Protein AF-A0A2V9SZY6-F1 (afdb_monomer_lite)

pLDDT: mean 83.31, std 16.47, range [36.72, 96.88]

Foldseek 3Di:
DFAFDFQLLVQVDDPDDLVVNLVSCVVVVFFDPCLVVCVVVLSVQLVVQLVVVVVCVVVVNPPHDSSLSSLVSCVVVRGTDPVSVVRNPGTDDDDPDPDD

Sequence (100 aa):
MAEILNALTEHLYGGKTLDEIYDILRRERCLSPVGIERRAQVIAVAVDAEAEWRRDDERGVVGGTREYRIAFTLMSKGYLNARAKKLFNKITYKQPGASA

Structure (mmCIF, N/CA/C/O backbone):
data_AF-A0A2V9SZY6-F1
#
_entry.id   AF-A0A2V9SZY6-F1
#
loop_
_atom_site.group_PDB
_atom_site.id
_atom_site.type_symbol
_atom_site.label_atom_id
_atom_site.label_alt_id
_atom_site.label_comp_id
_atom_site.label_asym_id
_atom_site.label_entity_id
_atom_site.label_seq_id
_atom_site.pdbx_PDB_ins_code
_atom_site.Cartn_x
_atom_site.Cartn_y
_atom_site.Cartn_z
_atom_site.occupancy
_atom_site.B_iso_or_equiv
_atom_site.auth_seq_id
_atom_site.auth_comp_id
_atom_site.auth_asym_id
_atom_site.auth_atom_id
_atom_site.pdbx_PDB_model_num
ATOM 1 N N . MET A 1 1 ? 10.848 12.609 -18.387 1.00 39.72 1 MET A N 1
ATOM 2 C CA . MET A 1 1 ? 9.433 12.897 -18.069 1.00 39.72 1 MET A CA 1
ATOM 3 C C . MET A 1 1 ? 9.384 13.214 -16.584 1.00 39.72 1 MET A C 1
ATOM 5 O O . MET A 1 1 ? 9.924 12.421 -15.830 1.00 39.72 1 MET A O 1
ATOM 9 N N . ALA A 1 2 ? 8.897 14.386 -16.168 1.00 45.66 2 ALA A N 1
ATOM 10 C CA . ALA A 1 2 ? 8.832 14.716 -14.743 1.00 45.66 2 ALA A CA 1
ATOM 11 C C . ALA A 1 2 ? 7.769 13.823 -14.088 1.00 45.66 2 ALA A C 1
ATOM 13 O O . ALA A 1 2 ? 6.604 13.873 -14.482 1.00 45.66 2 ALA A O 1
ATOM 14 N N . GLU A 1 3 ? 8.182 12.961 -13.161 1.00 54.28 3 GLU A N 1
ATOM 15 C CA . GLU A 1 3 ? 7.270 12.087 -12.427 1.00 54.28 3 GLU A CA 1
ATOM 16 C C . GLU A 1 3 ? 6.318 12.960 -11.606 1.00 54.28 3 GLU A C 1
ATOM 18 O O . GLU A 1 3 ? 6.743 13.757 -10.767 1.00 54.28 3 GLU A O 1
ATOM 23 N N . ILE A 1 4 ? 5.018 12.848 -11.875 1.00 56.69 4 ILE A N 1
ATOM 24 C CA . ILE A 1 4 ? 3.997 13.521 -11.076 1.00 56.69 4 ILE A CA 1
ATOM 25 C C . ILE A 1 4 ? 3.903 12.757 -9.759 1.00 56.69 4 ILE A C 1
ATOM 27 O O . ILE A 1 4 ? 3.162 11.781 -9.636 1.00 56.69 4 ILE A O 1
ATOM 31 N N . LEU A 1 5 ? 4.691 13.190 -8.780 1.00 62.34 5 LEU A N 1
ATOM 32 C CA . LEU A 1 5 ? 4.548 12.732 -7.411 1.00 62.34 5 LEU A CA 1
ATOM 33 C C . LEU A 1 5 ? 3.284 13.366 -6.816 1.00 62.34 5 LEU A C 1
ATOM 35 O O . LEU A 1 5 ? 2.928 14.514 -7.090 1.00 62.34 5 LEU A O 1
ATOM 39 N N . ASN A 1 6 ? 2.558 12.581 -6.031 1.00 76.88 6 ASN A N 1
ATOM 40 C CA . ASN A 1 6 ? 1.549 13.103 -5.121 1.00 76.88 6 ASN A CA 1
ATOM 41 C C . ASN A 1 6 ? 2.058 13.028 -3.682 1.00 76.88 6 ASN A C 1
ATOM 43 O O . ASN A 1 6 ? 2.940 12.221 -3.366 1.00 76.88 6 ASN A O 1
ATOM 47 N N . ALA A 1 7 ? 1.460 13.837 -2.806 1.00 78.94 7 ALA A N 1
ATOM 48 C CA . ALA A 1 7 ? 1.910 13.990 -1.426 1.00 78.94 7 ALA A CA 1
ATOM 49 C C . ALA A 1 7 ? 1.966 12.655 -0.669 1.00 78.94 7 ALA A C 1
ATOM 51 O O . ALA A 1 7 ? 2.796 12.492 0.214 1.00 78.94 7 ALA A O 1
ATOM 52 N N . LEU A 1 8 ? 1.105 11.686 -1.008 1.00 81.31 8 LEU A N 1
ATOM 53 C CA . LEU A 1 8 ? 1.164 10.354 -0.408 1.00 81.31 8 LEU A CA 1
ATOM 54 C C . LEU A 1 8 ? 2.368 9.560 -0.930 1.00 81.31 8 LEU A C 1
ATOM 56 O O . LEU A 1 8 ? 3.128 9.015 -0.138 1.00 81.31 8 LEU A O 1
ATOM 60 N N . THR A 1 9 ? 2.559 9.511 -2.248 1.00 81.19 9 THR A N 1
ATOM 61 C CA . THR A 1 9 ? 3.654 8.764 -2.885 1.00 81.19 9 THR A CA 1
ATOM 62 C C . THR A 1 9 ? 5.036 9.346 -2.599 1.00 81.19 9 THR A C 1
ATOM 64 O O . THR A 1 9 ? 5.990 8.580 -2.547 1.00 81.19 9 THR A O 1
ATOM 67 N N . GLU A 1 10 ? 5.159 10.650 -2.324 1.00 81.62 10 GLU A N 1
ATOM 68 C CA . GLU A 1 10 ? 6.429 11.249 -1.881 1.00 81.62 10 GLU A CA 1
ATOM 69 C C . GLU A 1 10 ? 6.956 10.607 -0.596 1.00 81.62 10 GLU A C 1
ATOM 71 O O . GLU A 1 10 ? 8.156 10.378 -0.467 1.00 81.62 10 GLU A O 1
ATOM 76 N N . HIS A 1 11 ? 6.067 10.259 0.339 1.00 79.00 11 HIS A N 1
ATOM 77 C CA . HIS A 1 11 ? 6.462 9.564 1.565 1.00 79.00 11 HIS A CA 1
ATOM 78 C C . HIS A 1 11 ? 6.891 8.114 1.312 1.00 79.00 11 HIS A C 1
ATOM 80 O O . HIS A 1 11 ? 7.623 7.542 2.120 1.00 79.00 11 HIS A O 1
ATOM 86 N N . LEU A 1 12 ? 6.432 7.511 0.214 1.00 82.25 12 LEU A N 1
ATOM 87 C CA . LEU A 1 12 ? 6.665 6.105 -0.117 1.00 82.25 12 LEU A CA 1
ATOM 88 C C . LEU A 1 12 ? 7.874 5.899 -1.040 1.00 82.25 12 LEU A C 1
ATOM 90 O O . LEU A 1 12 ? 8.387 4.786 -1.123 1.00 82.25 12 LEU A O 1
ATOM 94 N N . TYR A 1 13 ? 8.330 6.959 -1.711 1.00 77.00 13 TYR A N 1
ATOM 95 C CA . TYR A 1 13 ? 9.384 6.912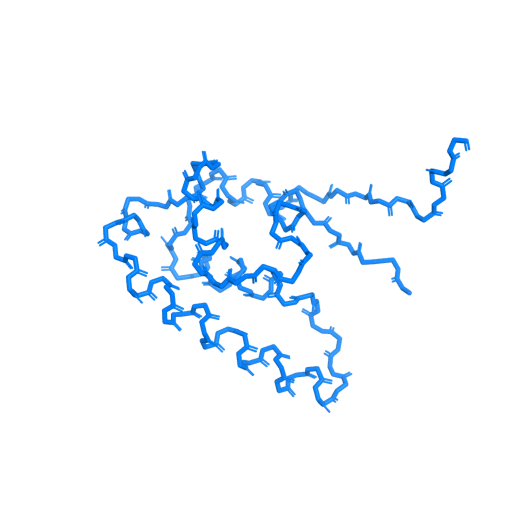 -2.721 1.00 77.00 13 TYR A CA 1
ATOM 96 C C . TYR A 1 13 ? 10.748 6.486 -2.146 1.00 77.00 13 TYR A C 1
ATOM 98 O O . TYR A 1 13 ? 11.019 6.628 -0.948 1.00 77.00 13 TYR A O 1
ATOM 106 N N . GLY A 1 14 ? 11.629 5.987 -3.020 1.00 78.56 14 GLY A N 1
ATOM 107 C CA . GLY A 1 14 ? 13.003 5.604 -2.669 1.00 78.56 14 GLY A CA 1
ATOM 108 C C . GLY A 1 14 ? 13.221 4.110 -2.411 1.00 78.56 14 GLY A C 1
ATOM 109 O O . GLY A 1 14 ? 14.050 3.765 -1.577 1.00 78.56 14 GLY A O 1
ATOM 110 N N . GLY A 1 15 ? 12.486 3.225 -3.097 1.00 78.06 15 GLY A N 1
ATOM 111 C CA . GLY A 1 15 ? 12.770 1.781 -3.084 1.00 78.06 15 GLY A CA 1
ATOM 112 C C . GLY A 1 15 ? 12.413 1.067 -1.778 1.00 78.06 15 GLY A C 1
ATOM 113 O O . GLY A 1 15 ? 13.021 0.056 -1.439 1.00 78.06 15 GLY A O 1
ATOM 114 N N . LYS A 1 16 ? 11.435 1.591 -1.035 1.00 87.50 16 LYS A N 1
ATOM 115 C CA . LYS A 1 16 ? 11.004 1.035 0.252 1.00 87.50 16 LYS A CA 1
ATOM 116 C C . LYS A 1 16 ? 10.408 -0.360 0.105 1.00 87.50 16 LYS A C 1
ATOM 118 O O . LYS A 1 16 ? 9.654 -0.634 -0.839 1.00 87.50 16 LYS A O 1
ATOM 123 N N . THR A 1 17 ? 10.675 -1.214 1.084 1.00 93.31 17 THR A N 1
ATOM 124 C CA . THR A 1 17 ? 10.006 -2.511 1.221 1.00 93.31 17 THR A CA 1
ATOM 125 C C . THR A 1 17 ? 8.512 -2.330 1.508 1.00 93.31 17 THR A C 1
ATOM 127 O O . THR A 1 17 ? 8.059 -1.265 1.934 1.00 93.31 17 THR A O 1
ATOM 130 N N . LEU A 1 18 ? 7.712 -3.370 1.264 1.00 92.88 18 LEU A N 1
ATOM 131 C CA . LEU A 1 18 ? 6.265 -3.311 1.500 1.00 92.88 18 LEU A CA 1
ATOM 132 C C . LEU A 1 18 ? 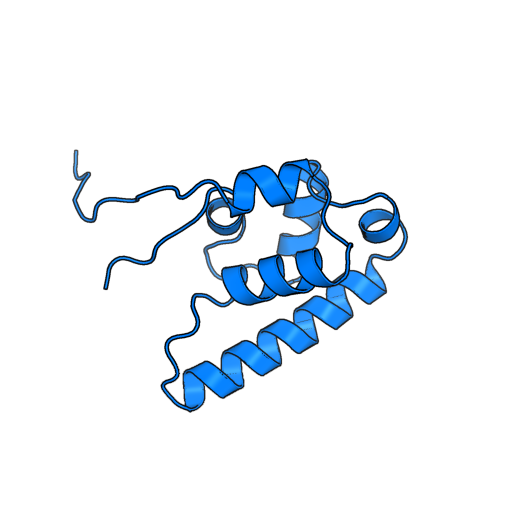5.925 -3.133 2.986 1.00 92.88 18 LEU A C 1
ATOM 134 O O . LEU A 1 18 ? 4.980 -2.415 3.317 1.00 92.88 18 LEU A O 1
ATOM 138 N N . ASP A 1 19 ? 6.722 -3.724 3.878 1.00 94.12 19 ASP A N 1
ATOM 139 C CA . ASP A 1 19 ? 6.613 -3.514 5.321 1.00 94.12 19 ASP A CA 1
ATOM 140 C C . ASP A 1 19 ? 6.904 -2.054 5.702 1.00 94.12 19 ASP A C 1
ATOM 142 O O . ASP A 1 19 ? 6.125 -1.452 6.439 1.00 94.12 19 ASP A O 1
ATOM 146 N N . GLU A 1 20 ? 7.946 -1.438 5.136 1.00 94.12 20 GLU A N 1
ATOM 147 C CA . GLU A 1 20 ? 8.231 -0.014 5.363 1.00 94.12 20 GLU A CA 1
ATOM 148 C C . GLU A 1 20 ? 7.123 0.895 4.825 1.00 94.12 20 GLU A C 1
ATOM 150 O O . GLU A 1 20 ? 6.750 1.871 5.478 1.00 94.12 20 GLU A O 1
ATOM 155 N N . ILE A 1 21 ? 6.562 0.580 3.653 1.00 93.25 21 ILE A N 1
ATOM 156 C CA . ILE A 1 21 ? 5.406 1.299 3.103 1.00 93.25 21 ILE A CA 1
ATOM 157 C C . ILE A 1 21 ? 4.230 1.216 4.080 1.00 93.25 21 ILE A C 1
ATOM 159 O O . ILE A 1 21 ? 3.612 2.237 4.386 1.00 93.25 21 ILE A O 1
ATOM 163 N N . TYR A 1 22 ? 3.938 0.028 4.614 1.00 94.62 22 TYR A N 1
ATOM 164 C CA . TYR A 1 22 ? 2.888 -0.152 5.613 1.00 94.62 22 TYR A CA 1
ATOM 165 C C . TYR A 1 22 ? 3.143 0.679 6.875 1.00 94.62 22 TYR A C 1
ATOM 167 O O . TYR A 1 22 ? 2.242 1.379 7.345 1.00 94.62 22 TYR A O 1
ATOM 175 N N . ASP A 1 23 ? 4.361 0.641 7.414 1.00 95.12 23 ASP A N 1
ATOM 176 C CA . ASP A 1 23 ? 4.701 1.367 8.637 1.00 95.12 23 ASP A CA 1
ATOM 177 C C . ASP 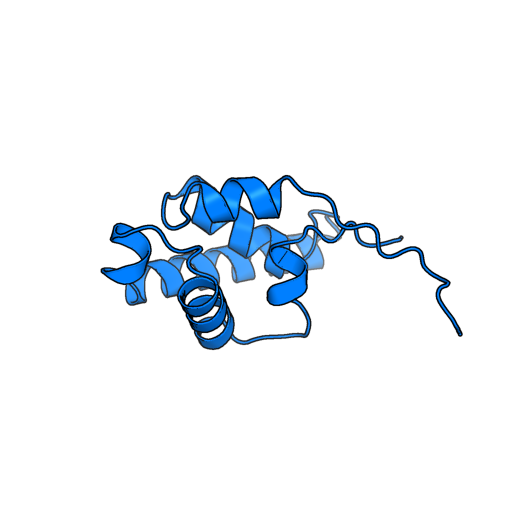A 1 23 ? 4.646 2.886 8.444 1.00 95.12 23 ASP A C 1
ATOM 179 O O . ASP A 1 23 ? 4.154 3.600 9.323 1.00 95.12 23 ASP A O 1
ATOM 183 N N . ILE A 1 24 ? 5.037 3.395 7.272 1.00 93.19 24 ILE A N 1
ATOM 184 C CA . ILE A 1 24 ? 4.870 4.810 6.916 1.00 93.19 24 ILE A CA 1
ATOM 185 C C . ILE A 1 24 ? 3.389 5.169 6.825 1.00 93.19 24 ILE A C 1
ATOM 187 O O . ILE A 1 24 ? 2.961 6.144 7.440 1.00 93.19 24 ILE A O 1
ATOM 191 N N . LEU A 1 25 ? 2.575 4.368 6.132 1.00 93.12 25 LEU A N 1
ATOM 192 C CA . LEU A 1 25 ? 1.129 4.597 6.043 1.00 93.12 25 LEU A CA 1
ATOM 193 C C . LEU A 1 25 ? 0.461 4.572 7.424 1.00 93.12 25 LEU A C 1
ATOM 195 O O . LEU A 1 25 ? -0.470 5.344 7.681 1.00 93.12 25 LEU A O 1
ATOM 199 N N . ARG A 1 26 ? 0.935 3.715 8.331 1.00 93.94 26 ARG A N 1
ATOM 200 C CA . ARG A 1 26 ? 0.471 3.661 9.718 1.00 93.94 26 ARG A CA 1
ATOM 201 C C . ARG A 1 26 ? 0.879 4.914 10.492 1.00 93.94 26 ARG A C 1
ATOM 203 O O . ARG A 1 26 ? 0.018 5.541 11.111 1.00 93.94 26 ARG A O 1
ATOM 210 N N . ARG A 1 27 ? 2.157 5.302 10.429 1.00 94.19 27 ARG A N 1
ATOM 211 C CA . ARG A 1 27 ? 2.717 6.491 11.094 1.00 94.19 27 ARG A CA 1
ATOM 212 C C . ARG A 1 27 ? 2.031 7.777 10.635 1.00 94.19 27 ARG A C 1
ATOM 214 O O . ARG A 1 27 ? 1.632 8.587 11.467 1.00 94.19 27 ARG A O 1
ATOM 221 N N . GLU A 1 28 ? 1.797 7.914 9.334 1.00 91.38 28 GLU A N 1
ATOM 222 C CA . GLU A 1 28 ? 1.123 9.064 8.717 1.00 91.38 28 GLU A CA 1
ATOM 223 C C . GLU A 1 28 ? -0.404 9.052 8.899 1.00 91.38 28 GLU A C 1
ATOM 225 O O . GLU A 1 28 ? -1.120 9.910 8.362 1.00 91.38 28 GLU A O 1
ATOM 230 N N . ARG A 1 29 ? -0.927 8.081 9.665 1.00 94.00 29 ARG A N 1
ATOM 231 C CA . ARG A 1 29 ? -2.358 7.884 9.938 1.00 94.00 29 ARG A CA 1
ATOM 232 C C . ARG A 1 29 ? -3.180 7.808 8.649 1.00 94.00 29 ARG A C 1
ATOM 234 O O . ARG A 1 29 ? -4.262 8.388 8.558 1.00 94.00 29 ARG A O 1
ATOM 241 N N . CYS A 1 30 ? -2.652 7.114 7.647 1.00 95.25 30 CYS A N 1
ATOM 242 C CA . CYS A 1 30 ? -3.251 6.942 6.324 1.00 95.25 30 CYS A CA 1
ATOM 243 C C . CYS A 1 30 ? -4.017 5.620 6.172 1.00 95.25 30 CYS A C 1
ATOM 245 O O . CYS A 1 30 ? -4.866 5.509 5.287 1.00 95.25 30 CYS A O 1
ATOM 247 N N . LEU A 1 31 ? -3.773 4.639 7.044 1.00 95.75 31 LEU A N 1
ATOM 248 C CA . LEU A 1 31 ? -4.531 3.386 7.067 1.00 95.75 31 LEU A CA 1
ATOM 249 C C . LEU A 1 31 ? -5.966 3.593 7.579 1.00 95.75 31 LEU A C 1
ATOM 251 O O . LEU A 1 31 ? -6.223 4.405 8.476 1.00 95.75 31 LEU A O 1
ATOM 255 N N . SER A 1 32 ? -6.913 2.851 7.009 1.00 96.00 32 SER A N 1
ATOM 256 C CA . SER A 1 32 ? -8.247 2.664 7.588 1.00 96.00 32 SER A CA 1
ATOM 257 C C . SER A 1 32 ? -8.175 1.711 8.793 1.00 96.00 32 SER A C 1
ATOM 259 O O . SER A 1 32 ? -7.177 1.002 8.937 1.00 96.00 32 SER A O 1
ATOM 261 N N . PRO A 1 33 ? -9.208 1.646 9.658 1.00 96.06 33 PRO A N 1
ATOM 262 C CA . PRO A 1 33 ? -9.255 0.659 10.743 1.00 96.06 33 PRO A CA 1
ATOM 263 C C . PRO A 1 33 ? -9.011 -0.771 1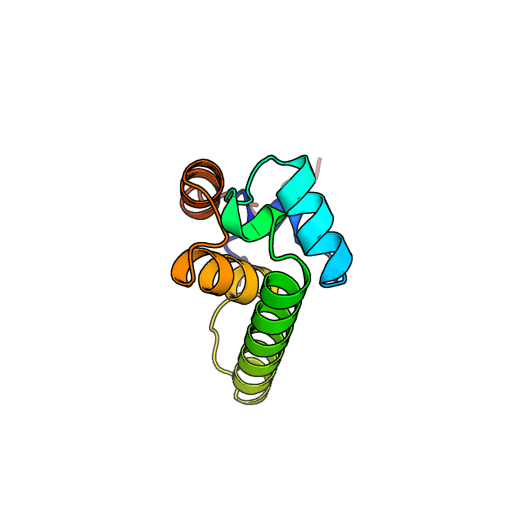0.238 1.00 96.06 33 PRO A C 1
ATOM 265 O O . PRO A 1 33 ? -8.130 -1.460 10.741 1.00 96.06 33 PRO A O 1
ATOM 268 N N . VAL A 1 34 ? -9.661 -1.138 9.128 1.00 94.44 34 VAL A N 1
ATOM 269 C CA . VAL A 1 34 ? -9.478 -2.436 8.462 1.00 94.44 34 VAL A CA 1
ATOM 270 C C . VAL A 1 34 ? -8.031 -2.638 8.001 1.00 94.44 34 VAL A C 1
ATOM 272 O O . VAL A 1 34 ? -7.483 -3.725 8.158 1.00 94.44 34 VAL A O 1
ATOM 275 N N . GLY A 1 35 ? -7.391 -1.597 7.457 1.00 91.62 35 GLY A N 1
ATOM 276 C CA . GLY A 1 35 ? -5.981 -1.645 7.065 1.00 91.62 35 GLY A CA 1
ATOM 277 C C . GLY A 1 35 ? -5.029 -1.872 8.243 1.00 91.62 35 GLY A C 1
ATOM 278 O O . GLY A 1 35 ? -4.021 -2.549 8.079 1.00 91.62 35 GLY A O 1
ATOM 279 N N . ILE A 1 36 ? -5.363 -1.363 9.432 1.00 94.50 36 ILE A N 1
ATOM 280 C CA . ILE A 1 36 ? -4.580 -1.573 10.660 1.00 94.50 36 ILE A CA 1
ATOM 281 C C . ILE A 1 36 ? -4.778 -2.995 11.198 1.00 94.50 36 ILE A C 1
ATOM 283 O O . ILE A 1 36 ? -3.811 -3.656 11.572 1.00 94.50 36 ILE A O 1
ATOM 287 N N . GLU A 1 37 ? -6.024 -3.469 11.233 1.00 96.25 37 GLU A N 1
ATOM 288 C CA . GLU A 1 37 ? -6.378 -4.792 11.760 1.00 96.25 37 GLU A CA 1
ATOM 289 C C . GLU A 1 37 ? -5.868 -5.928 10.865 1.00 96.25 37 GLU A C 1
ATOM 291 O O . GLU A 1 37 ? -5.545 -7.013 11.347 1.00 96.25 37 GLU A O 1
ATOM 296 N N . ARG A 1 38 ? -5.769 -5.690 9.551 1.00 95.81 38 ARG A N 1
ATOM 297 C CA . ARG A 1 38 ? -5.476 -6.725 8.552 1.00 95.81 38 ARG A CA 1
ATOM 298 C C . ARG A 1 38 ? -4.137 -6.527 7.850 1.00 95.81 38 ARG A C 1
ATOM 300 O O . ARG A 1 38 ? -4.052 -6.677 6.632 1.00 95.81 38 ARG A O 1
ATOM 307 N N . ARG A 1 39 ? -3.072 -6.262 8.613 1.00 95.38 39 ARG A N 1
ATOM 308 C CA . ARG A 1 39 ? -1.705 -6.054 8.088 1.00 95.38 39 ARG A CA 1
ATOM 309 C C . ARG A 1 39 ? -1.299 -7.075 7.020 1.00 95.38 39 ARG A C 1
ATOM 311 O O . ARG A 1 39 ? -0.873 -6.683 5.943 1.00 95.38 39 ARG A O 1
ATOM 318 N N . ALA A 1 40 ? -1.463 -8.372 7.287 1.00 95.12 40 ALA A N 1
ATOM 319 C CA . ALA A 1 40 ? -1.071 -9.422 6.342 1.00 95.12 40 ALA A CA 1
ATOM 320 C C . ALA A 1 40 ? -1.802 -9.314 4.989 1.00 95.12 40 ALA A C 1
ATOM 322 O O . ALA A 1 40 ? -1.190 -9.514 3.945 1.00 95.12 40 ALA A O 1
ATOM 323 N N . GLN A 1 41 ? -3.086 -8.937 4.996 1.00 95.56 41 GLN A N 1
ATOM 324 C CA . GLN A 1 41 ? -3.862 -8.740 3.766 1.00 95.56 41 GLN A CA 1
ATOM 325 C C . GLN A 1 41 ? -3.430 -7.472 3.025 1.00 95.56 41 GLN A C 1
ATOM 327 O O . GLN A 1 41 ? -3.372 -7.476 1.800 1.00 95.56 41 GLN A O 1
ATOM 332 N N . VAL A 1 42 ? -3.085 -6.404 3.753 1.00 95.44 42 VAL A N 1
ATOM 333 C CA . VAL A 1 42 ? -2.533 -5.176 3.159 1.00 95.44 42 VAL A CA 1
ATOM 334 C C . VAL A 1 42 ? -1.215 -5.466 2.444 1.00 95.44 42 VAL A C 1
ATOM 336 O O . VAL A 1 42 ? -1.046 -5.050 1.301 1.00 95.44 42 VAL A O 1
ATOM 339 N N . ILE A 1 43 ? -0.311 -6.215 3.082 1.00 96.56 43 ILE A N 1
ATOM 340 C CA . ILE A 1 43 ? 0.968 -6.605 2.475 1.00 96.56 43 ILE A CA 1
ATOM 341 C C . ILE A 1 43 ? 0.742 -7.501 1.255 1.00 96.56 43 ILE A C 1
ATOM 343 O O . ILE A 1 43 ? 1.310 -7.220 0.207 1.00 96.56 43 ILE A O 1
ATOM 347 N N . ALA A 1 44 ? -0.124 -8.516 1.346 1.00 96.25 44 ALA A N 1
ATOM 348 C CA . ALA A 1 44 ? -0.427 -9.393 0.211 1.00 96.25 44 ALA A CA 1
ATOM 349 C C . ALA A 1 44 ? -0.951 -8.609 -1.006 1.00 96.25 44 ALA A C 1
ATOM 351 O O . ALA A 1 44 ? -0.459 -8.775 -2.116 1.00 96.25 44 ALA A O 1
ATOM 352 N N . VAL A 1 45 ? -1.876 -7.672 -0.786 1.00 96.00 45 VAL A N 1
ATOM 353 C CA . VAL A 1 45 ? -2.402 -6.809 -1.856 1.00 96.00 45 VAL A CA 1
ATOM 354 C C . VAL A 1 45 ? -1.319 -5.894 -2.430 1.00 96.00 45 VAL A C 1
ATOM 356 O O . VAL A 1 45 ? -1.326 -5.608 -3.625 1.00 96.00 45 VAL A O 1
ATOM 359 N N . ALA A 1 46 ? -0.384 -5.429 -1.603 1.00 94.25 46 ALA A N 1
ATOM 360 C CA . ALA A 1 46 ? 0.738 -4.627 -2.071 1.00 94.25 46 ALA A CA 1
ATOM 361 C C . ALA A 1 46 ? 1.747 -5.455 -2.894 1.00 94.25 46 ALA A C 1
ATOM 363 O O . ALA A 1 46 ? 2.295 -4.928 -3.861 1.00 94.25 46 ALA A O 1
ATOM 364 N N . VAL A 1 47 ? 1.944 -6.740 -2.567 1.00 96.12 47 VAL A N 1
ATOM 365 C CA . VAL A 1 47 ? 2.731 -7.688 -3.381 1.00 96.12 47 VAL A CA 1
ATOM 366 C C . VAL A 1 47 ? 2.094 -7.858 -4.758 1.00 96.12 47 VAL A C 1
ATOM 368 O O . VAL A 1 47 ? 2.788 -7.721 -5.765 1.00 96.12 47 VAL A O 1
ATOM 371 N N . ASP A 1 48 ? 0.783 -8.104 -4.812 1.00 94.81 48 ASP A N 1
ATOM 372 C CA . ASP A 1 48 ? 0.062 -8.263 -6.080 1.00 94.81 48 ASP A CA 1
ATOM 373 C C . ASP A 1 48 ? 0.171 -6.995 -6.940 1.00 94.81 48 ASP A C 1
ATOM 375 O O . ASP A 1 48 ? 0.527 -7.067 -8.116 1.00 94.81 48 ASP A O 1
ATOM 379 N N . ALA A 1 49 ? -0.029 -5.822 -6.330 1.00 92.69 49 ALA A N 1
ATOM 380 C CA . ALA A 1 49 ? 0.092 -4.535 -7.012 1.00 92.69 49 ALA A CA 1
ATOM 381 C C . ALA A 1 49 ? 1.512 -4.269 -7.547 1.00 92.69 49 ALA A C 1
ATOM 383 O O . ALA A 1 49 ? 1.665 -3.714 -8.636 1.00 92.69 49 ALA A O 1
ATOM 384 N N . GLU A 1 50 ? 2.555 -4.652 -6.802 1.00 92.12 50 GLU A N 1
ATOM 385 C CA . GLU A 1 50 ? 3.946 -4.554 -7.258 1.00 92.12 50 GLU A CA 1
ATOM 386 C C . GLU A 1 50 ? 4.218 -5.497 -8.435 1.00 92.12 50 GLU A C 1
ATOM 388 O O . GLU A 1 50 ? 4.871 -5.102 -9.401 1.00 92.12 50 GLU A O 1
ATOM 393 N N . ALA A 1 51 ? 3.704 -6.728 -8.381 1.00 92.50 51 ALA A N 1
ATOM 394 C CA . ALA A 1 51 ? 3.854 -7.694 -9.461 1.00 92.50 51 ALA A CA 1
ATOM 395 C C . ALA A 1 51 ? 3.146 -7.227 -10.743 1.00 92.50 51 ALA A C 1
ATOM 397 O O . ALA A 1 51 ? 3.703 -7.359 -11.832 1.00 92.50 51 ALA A O 1
ATOM 398 N N . GLU A 1 52 ? 1.947 -6.651 -10.628 1.00 90.38 52 GLU A N 1
ATOM 399 C CA . GLU A 1 52 ? 1.239 -6.037 -11.756 1.00 90.38 52 GLU A CA 1
ATOM 400 C C . GLU A 1 52 ? 2.010 -4.845 -12.327 1.00 90.38 52 GLU A C 1
ATOM 402 O O . GLU A 1 52 ? 2.211 -4.778 -13.537 1.00 90.38 52 GLU A O 1
ATOM 407 N N . TRP A 1 53 ? 2.503 -3.945 -11.467 1.00 90.56 53 TRP A N 1
ATOM 408 C CA . TRP A 1 53 ? 3.339 -2.824 -11.902 1.00 90.56 53 TRP A CA 1
ATOM 409 C C . TRP A 1 53 ? 4.579 -3.299 -12.665 1.00 90.56 53 TRP A C 1
ATOM 411 O O . TRP A 1 53 ? 4.860 -2.776 -13.738 1.00 90.56 53 TRP A O 1
ATOM 421 N N . ARG A 1 54 ? 5.280 -4.321 -12.156 1.00 89.75 54 ARG A N 1
ATOM 422 C CA . ARG A 1 54 ? 6.473 -4.875 -12.808 1.00 89.75 54 ARG A CA 1
ATOM 423 C C . ARG A 1 54 ? 6.155 -5.415 -14.202 1.00 89.75 54 ARG A C 1
ATOM 425 O O . ARG A 1 54 ? 6.868 -5.095 -15.140 1.00 89.75 54 ARG A O 1
ATOM 432 N N . ARG A 1 55 ? 5.056 -6.162 -14.355 1.00 89.00 55 ARG A N 1
ATOM 433 C CA . ARG A 1 55 ? 4.629 -6.678 -15.669 1.00 89.00 55 ARG A CA 1
ATOM 434 C C . ARG A 1 55 ? 4.306 -5.561 -16.657 1.00 89.00 55 ARG A C 1
ATOM 436 O O . ARG A 1 55 ? 4.551 -5.715 -17.850 1.00 89.00 55 ARG A O 1
ATOM 443 N N . ASP A 1 56 ? 3.705 -4.472 -16.189 1.00 86.38 56 ASP A N 1
ATOM 444 C CA . ASP A 1 56 ? 3.387 -3.327 -17.044 1.00 86.38 56 ASP A CA 1
ATOM 445 C C . ASP A 1 56 ? 4.647 -2.549 -17.444 1.00 86.38 56 ASP A C 1
ATOM 447 O O . ASP A 1 56 ? 4.780 -2.176 -18.611 1.00 86.38 56 ASP A O 1
ATOM 451 N N . ASP A 1 57 ? 5.592 -2.381 -16.515 1.00 84.75 57 ASP A N 1
ATOM 452 C CA . ASP A 1 57 ? 6.909 -1.780 -16.759 1.00 84.75 57 ASP A CA 1
ATOM 453 C C . ASP A 1 57 ? 7.714 -2.588 -17.793 1.00 84.75 57 ASP A C 1
ATOM 455 O O . ASP A 1 57 ? 8.166 -2.038 -18.797 1.00 84.75 57 ASP A O 1
ATOM 459 N N . GLU A 1 58 ? 7.760 -3.917 -17.644 1.00 86.50 58 GLU A N 1
ATOM 460 C CA . GLU A 1 58 ? 8.388 -4.841 -18.603 1.00 86.50 58 GLU A CA 1
ATOM 461 C C . GLU A 1 58 ? 7.770 -4.754 -20.009 1.00 86.50 58 GLU A C 1
ATOM 463 O O . GLU A 1 58 ? 8.437 -5.006 -21.013 1.00 86.50 58 GLU A O 1
ATOM 468 N N . ARG A 1 59 ? 6.490 -4.380 -20.101 1.00 86.19 59 ARG A N 1
ATOM 469 C CA . ARG A 1 59 ? 5.764 -4.191 -21.367 1.00 86.19 59 ARG A CA 1
ATOM 470 C C . ARG A 1 59 ? 5.874 -2.769 -21.920 1.00 86.19 59 ARG A C 1
ATOM 472 O O . ARG A 1 59 ? 5.262 -2.482 -22.950 1.00 86.19 59 ARG A O 1
ATOM 479 N N . GLY A 1 60 ? 6.618 -1.882 -21.258 1.00 78.62 60 GLY A N 1
ATOM 480 C CA . GLY A 1 60 ? 6.767 -0.479 -21.643 1.00 78.62 60 GLY A CA 1
ATOM 481 C C . GLY A 1 60 ? 5.490 0.349 -21.466 1.00 78.62 60 GLY A C 1
ATOM 482 O O . GLY A 1 60 ? 5.336 1.391 -22.105 1.00 78.62 60 GLY A O 1
ATOM 483 N N . VAL A 1 61 ? 4.548 -0.106 -20.633 1.00 74.56 61 VAL A N 1
ATOM 484 C CA . VAL A 1 61 ? 3.309 0.622 -20.342 1.00 74.56 61 VAL A CA 1
ATOM 485 C C . VAL A 1 61 ? 3.594 1.674 -19.272 1.00 74.56 61 VAL A C 1
ATOM 487 O O . VAL A 1 61 ? 3.865 1.359 -18.116 1.00 74.56 61 VAL A O 1
ATOM 490 N N . VAL A 1 62 ? 3.488 2.954 -19.638 1.00 60.03 62 VAL A N 1
ATOM 491 C CA . VAL A 1 62 ? 3.717 4.079 -18.717 1.00 60.03 62 VAL A CA 1
ATOM 492 C C . VAL A 1 62 ? 2.492 4.266 -17.808 1.00 60.03 62 VAL A C 1
ATOM 494 O O . VAL A 1 62 ? 1.605 5.067 -18.090 1.00 60.03 62 VAL A O 1
ATOM 497 N N . GLY A 1 63 ? 2.415 3.475 -16.731 1.00 62.47 63 GLY A N 1
ATOM 498 C CA . GLY A 1 63 ? 1.281 3.429 -15.790 1.00 62.47 63 GLY A CA 1
ATOM 499 C C . GLY A 1 63 ? 1.476 4.176 -14.461 1.00 62.47 63 GLY A C 1
ATOM 500 O O . GLY A 1 63 ? 0.612 4.097 -13.588 1.00 62.47 63 GLY A O 1
ATOM 501 N N . GLY A 1 64 ? 2.595 4.884 -14.293 1.00 73.94 64 GLY A N 1
ATOM 502 C CA . GLY A 1 64 ? 2.995 5.515 -13.031 1.00 73.94 64 GLY A CA 1
ATOM 503 C C . GLY A 1 64 ? 4.041 4.701 -12.264 1.00 73.94 64 GLY A C 1
ATOM 504 O O . GLY A 1 64 ? 4.508 3.659 -12.724 1.00 73.94 64 GLY A O 1
ATOM 505 N N . THR A 1 65 ? 4.444 5.200 -11.097 1.00 84.56 65 THR A N 1
ATOM 506 C CA . THR A 1 65 ? 5.479 4.565 -10.270 1.00 84.56 65 THR A CA 1
ATOM 507 C C . THR A 1 65 ? 4.938 3.347 -9.520 1.00 84.56 65 THR A C 1
ATOM 509 O O . THR A 1 65 ? 3.725 3.206 -9.314 1.00 84.56 65 THR A O 1
ATOM 512 N N . ARG A 1 66 ? 5.843 2.488 -9.044 1.00 88.19 66 ARG A N 1
ATOM 513 C CA . ARG A 1 66 ? 5.518 1.359 -8.163 1.00 88.19 66 ARG A CA 1
ATOM 514 C C . ARG A 1 66 ? 4.665 1.806 -6.975 1.00 88.19 66 ARG A C 1
ATOM 516 O O . ARG A 1 66 ? 3.624 1.221 -6.679 1.00 88.19 66 ARG A O 1
ATOM 523 N N . GLU A 1 67 ? 5.079 2.884 -6.318 1.00 88.94 67 GLU A N 1
ATOM 524 C CA . GLU A 1 67 ? 4.422 3.441 -5.138 1.00 88.94 67 GLU A CA 1
ATOM 525 C C . GLU A 1 67 ? 3.026 3.969 -5.469 1.00 88.94 67 GLU A C 1
ATOM 527 O O . GLU A 1 67 ? 2.099 3.806 -4.671 1.00 88.94 67 GLU A O 1
ATOM 532 N N . TYR A 1 68 ? 2.853 4.562 -6.655 1.00 87.62 68 TYR A N 1
ATOM 533 C CA . TYR A 1 68 ? 1.545 4.986 -7.138 1.00 87.62 68 TYR A CA 1
ATOM 534 C C . TYR A 1 68 ? 0.606 3.789 -7.301 1.00 87.62 68 TYR A C 1
ATOM 536 O O . TYR A 1 68 ? -0.517 3.829 -6.794 1.00 87.62 68 TYR A O 1
ATOM 544 N N . ARG A 1 69 ? 1.065 2.704 -7.943 1.00 89.88 69 ARG A N 1
ATOM 545 C CA . ARG A 1 69 ? 0.251 1.495 -8.149 1.00 89.88 69 ARG A CA 1
ATOM 546 C C . ARG A 1 69 ? -0.158 0.857 -6.823 1.00 89.88 69 ARG A C 1
ATOM 548 O O . ARG A 1 69 ? -1.330 0.513 -6.651 1.00 89.88 69 ARG A O 1
ATOM 555 N N . ILE A 1 70 ? 0.771 0.755 -5.874 1.00 92.12 70 ILE A N 1
ATOM 556 C CA . ILE A 1 70 ? 0.499 0.224 -4.532 1.00 92.12 70 ILE A CA 1
ATOM 557 C C . ILE A 1 70 ? -0.533 1.101 -3.812 1.00 92.12 70 ILE A C 1
ATOM 559 O O . ILE A 1 70 ? -1.571 0.602 -3.375 1.00 92.12 70 ILE A O 1
ATOM 563 N N . ALA A 1 71 ? -0.297 2.413 -3.723 1.00 91.50 71 ALA A N 1
ATOM 564 C CA . ALA A 1 71 ? -1.193 3.329 -3.019 1.00 91.50 71 ALA A CA 1
ATOM 565 C C . ALA A 1 71 ? -2.598 3.366 -3.642 1.00 91.50 71 ALA A C 1
ATOM 567 O O . ALA A 1 71 ? -3.593 3.337 -2.913 1.00 91.50 71 ALA A O 1
ATOM 568 N N . PHE A 1 72 ? -2.688 3.372 -4.976 1.00 90.62 72 PHE A N 1
ATOM 569 C CA . PHE A 1 72 ? -3.955 3.302 -5.700 1.00 90.62 72 PHE A CA 1
ATOM 570 C C . PHE A 1 72 ? -4.716 2.014 -5.368 1.00 90.62 72 PHE A C 1
ATOM 572 O O . PHE A 1 72 ? -5.880 2.068 -4.976 1.00 90.62 72 PHE A O 1
ATOM 579 N N . THR A 1 73 ? -4.049 0.860 -5.436 1.00 93.69 73 THR A N 1
ATOM 580 C CA . THR A 1 73 ? -4.679 -0.445 -5.185 1.00 93.69 73 THR A CA 1
ATOM 581 C C . THR A 1 73 ? -5.174 -0.565 -3.745 1.00 93.69 73 THR A C 1
ATOM 583 O O . THR A 1 73 ? -6.320 -0.953 -3.508 1.00 93.69 73 THR A O 1
ATOM 586 N N . LEU A 1 74 ? -4.356 -0.160 -2.768 1.00 94.56 74 LEU A N 1
ATOM 587 C CA . LEU A 1 74 ? -4.753 -0.142 -1.358 1.00 94.56 74 LEU A CA 1
ATOM 588 C C . LEU A 1 74 ? -5.947 0.788 -1.106 1.00 94.56 74 LEU A C 1
ATOM 590 O O . LEU A 1 74 ? -6.818 0.472 -0.290 1.00 94.56 74 LEU A O 1
ATOM 594 N N . MET A 1 75 ? -6.020 1.911 -1.822 1.00 93.62 75 MET A N 1
ATOM 595 C CA . MET A 1 75 ? -7.164 2.818 -1.766 1.00 93.62 75 MET A CA 1
ATOM 596 C C . MET A 1 75 ? -8.426 2.186 -2.347 1.00 93.62 75 MET A C 1
ATOM 598 O O . MET A 1 75 ? -9.465 2.201 -1.688 1.00 93.62 75 MET A O 1
ATOM 602 N N . SER A 1 76 ? -8.342 1.597 -3.541 1.00 92.56 76 SER A N 1
ATOM 603 C CA . SER A 1 76 ? -9.469 0.935 -4.207 1.00 92.56 76 SER A CA 1
ATOM 604 C C . SER A 1 76 ? -10.016 -0.247 -3.407 1.00 92.56 76 SER A C 1
ATOM 606 O O . SER A 1 76 ? -11.208 -0.535 -3.480 1.00 92.56 76 SER A O 1
ATOM 608 N N . LYS A 1 77 ? -9.172 -0.914 -2.611 1.00 93.94 77 LYS A N 1
ATOM 609 C CA . LYS A 1 77 ? -9.565 -2.011 -1.711 1.00 93.94 77 LYS A CA 1
ATOM 610 C C . LYS A 1 77 ? -10.037 -1.542 -0.324 1.00 93.94 77 LYS A C 1
ATOM 612 O O . LYS A 1 77 ? -10.418 -2.375 0.490 1.00 93.94 77 LYS A O 1
ATOM 617 N N . GLY A 1 78 ? -10.030 -0.235 -0.038 1.00 94.19 78 GLY A N 1
ATOM 618 C CA . GLY A 1 78 ? -10.531 0.328 1.225 1.00 94.19 78 GLY A CA 1
ATOM 619 C C . GLY A 1 78 ? -9.577 0.211 2.423 1.00 94.19 78 GLY A C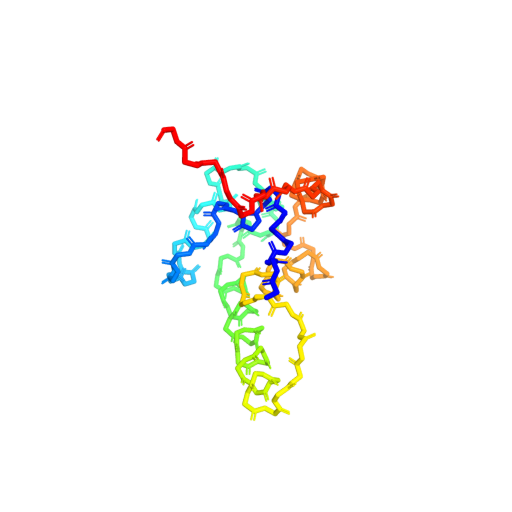 1
ATOM 620 O O . GLY A 1 78 ? -9.978 0.452 3.565 1.00 94.19 78 GLY A O 1
ATOM 621 N N . TYR A 1 79 ? -8.305 -0.124 2.194 1.00 96.88 79 TYR A N 1
ATOM 622 C CA . TYR A 1 79 ? -7.290 -0.184 3.256 1.00 96.88 79 TYR A CA 1
ATOM 623 C C . TYR A 1 79 ? -6.724 1.186 3.627 1.00 96.88 79 TYR A C 1
ATOM 625 O O . TYR A 1 79 ? -6.118 1.342 4.687 1.00 96.88 79 TYR A O 1
ATOM 633 N N . LEU A 1 80 ? -6.947 2.191 2.780 1.00 95.44 80 LEU A N 1
ATOM 634 C CA . LEU A 1 80 ? -6.589 3.576 3.051 1.00 95.44 80 LEU A CA 1
ATOM 635 C C . LEU A 1 80 ? -7.812 4.402 3.447 1.00 95.44 80 LEU A C 1
ATOM 637 O O . LEU A 1 80 ? -8.927 4.171 2.983 1.00 95.44 80 LEU A O 1
ATOM 641 N N . ASN A 1 81 ? -7.596 5.389 4.309 1.00 95.19 81 ASN A N 1
ATOM 642 C CA . ASN A 1 81 ? -8.654 6.260 4.805 1.00 95.19 81 ASN A CA 1
ATOM 643 C C . ASN A 1 81 ? -8.804 7.550 3.970 1.00 95.19 81 ASN A C 1
ATOM 645 O O . ASN A 1 81 ? -8.063 7.824 3.022 1.00 95.19 81 ASN A O 1
ATOM 649 N N . ALA A 1 82 ? -9.765 8.394 4.359 1.00 93.38 82 ALA A N 1
ATOM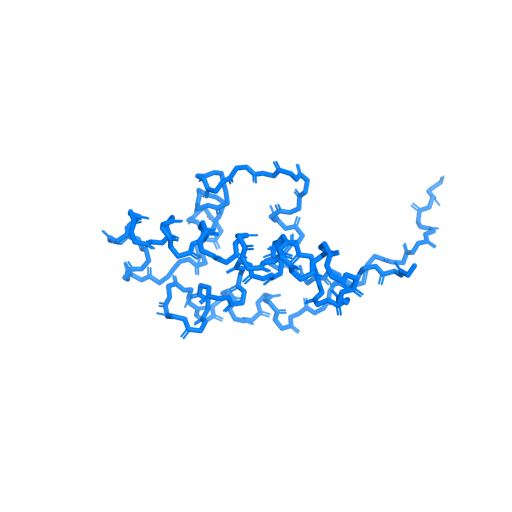 650 C CA . ALA A 1 82 ? -10.041 9.658 3.679 1.00 93.38 82 ALA A CA 1
ATOM 651 C C . ALA A 1 82 ? -8.853 10.642 3.683 1.00 93.38 82 ALA A C 1
ATOM 653 O O . ALA A 1 82 ? -8.729 11.448 2.760 1.00 93.38 82 ALA A O 1
ATOM 654 N N . ARG A 1 83 ? -7.967 10.588 4.690 1.00 91.44 83 ARG A N 1
ATOM 655 C CA . ARG A 1 83 ? -6.738 11.397 4.722 1.00 91.44 83 ARG A CA 1
ATOM 656 C C . ARG A 1 83 ? -5.783 10.951 3.620 1.00 91.44 83 ARG A C 1
ATOM 658 O O . ARG A 1 83 ? -5.322 11.805 2.869 1.00 91.44 83 ARG A O 1
ATOM 665 N N . ALA A 1 84 ? -5.558 9.647 3.465 1.00 90.31 84 ALA A N 1
ATOM 666 C CA . ALA A 1 84 ? -4.746 9.126 2.366 1.00 90.31 84 ALA A CA 1
ATOM 667 C C . ALA A 1 84 ? -5.327 9.515 1.000 1.00 90.31 84 ALA A C 1
ATOM 669 O O . ALA A 1 84 ? -4.586 9.969 0.138 1.00 90.31 84 ALA A O 1
ATOM 670 N N . LYS A 1 85 ? -6.654 9.435 0.821 1.00 89.25 85 LYS A N 1
ATOM 671 C CA . LYS A 1 85 ? -7.321 9.894 -0.412 1.00 89.25 85 LYS A CA 1
ATOM 672 C C . LYS A 1 85 ? -7.050 11.369 -0.716 1.00 89.25 85 LYS A C 1
ATOM 674 O O . LYS A 1 85 ? -6.758 11.722 -1.855 1.00 89.25 85 LYS A O 1
ATOM 679 N N . LYS A 1 86 ? -7.106 12.235 0.301 1.00 88.88 86 LYS A N 1
ATOM 680 C CA . LYS A 1 86 ? -6.770 13.661 0.153 1.00 88.88 86 LYS A CA 1
ATOM 681 C C . LYS A 1 86 ? -5.305 13.869 -0.238 1.00 88.88 86 LYS A C 1
ATOM 683 O O . LYS A 1 86 ? -5.039 14.692 -1.104 1.00 88.88 86 LYS A O 1
ATOM 688 N N . LEU A 1 87 ? -4.377 13.135 0.379 1.00 87.50 87 LEU A N 1
ATOM 689 C CA . LEU A 1 87 ? -2.944 13.225 0.071 1.00 87.50 87 LEU A CA 1
ATOM 690 C C . LEU A 1 87 ? -2.619 12.689 -1.328 1.00 87.50 87 LEU A C 1
ATOM 692 O O . LEU A 1 87 ? -1.833 13.294 -2.044 1.00 87.50 87 LEU A O 1
ATOM 696 N N . PHE A 1 88 ? -3.270 11.607 -1.745 1.00 85.88 88 PHE A N 1
ATOM 697 C CA . PHE A 1 88 ? -3.093 11.011 -3.067 1.00 85.88 88 PHE A CA 1
ATOM 698 C C . PHE A 1 88 ? -3.594 11.917 -4.198 1.00 85.88 88 PHE A C 1
ATOM 700 O O . PHE A 1 88 ? -2.955 12.028 -5.237 1.00 85.88 88 PHE A O 1
ATOM 707 N N . ASN A 1 89 ? -4.711 12.618 -3.983 1.00 83.38 89 ASN A N 1
ATOM 708 C CA . ASN A 1 89 ? -5.241 13.581 -4.952 1.00 83.38 89 ASN A CA 1
ATOM 709 C C . ASN A 1 89 ? -4.476 14.914 -4.957 1.00 83.38 89 ASN A C 1
ATOM 711 O O . ASN A 1 89 ? -4.674 15.736 -5.852 1.00 83.38 89 ASN A O 1
ATOM 715 N N . LYS A 1 90 ? -3.630 15.162 -3.952 1.00 82.62 90 LYS A N 1
ATOM 716 C CA . LYS A 1 90 ? -2.812 16.369 -3.876 1.00 82.62 90 LYS A CA 1
ATOM 717 C C . LYS A 1 90 ? -1.521 16.140 -4.656 1.00 82.62 90 LYS A C 1
ATOM 719 O O . LYS A 1 90 ? -0.563 15.578 -4.131 1.00 82.62 90 LYS A O 1
ATOM 724 N N . ILE A 1 91 ? -1.514 16.602 -5.903 1.00 72.00 91 ILE A N 1
ATOM 725 C CA . ILE A 1 91 ? -0.316 16.627 -6.744 1.00 72.00 91 ILE A CA 1
ATOM 726 C C . ILE A 1 91 ? 0.740 17.507 -6.071 1.00 72.00 91 ILE A C 1
ATOM 728 O O . ILE A 1 91 ? 0.470 18.658 -5.719 1.00 72.00 91 ILE A O 1
ATOM 732 N N . THR A 1 92 ? 1.937 16.962 -5.899 1.00 61.41 92 THR A N 1
ATOM 733 C CA . THR A 1 92 ? 3.102 17.674 -5.392 1.00 61.41 92 THR A CA 1
ATOM 734 C C . THR A 1 92 ? 4.119 17.748 -6.518 1.00 61.41 92 THR A C 1
ATOM 736 O O . THR A 1 92 ? 4.904 16.842 -6.772 1.00 61.41 92 THR A O 1
ATOM 739 N N . TYR A 1 93 ? 4.065 18.841 -7.276 1.00 57.09 93 TYR A N 1
ATOM 740 C CA . TYR A 1 93 ? 5.079 19.104 -8.288 1.00 57.09 93 TYR A CA 1
ATOM 741 C C . TYR A 1 93 ? 6.454 19.196 -7.613 1.00 57.09 93 TYR A C 1
ATOM 743 O O . TYR A 1 93 ? 6.705 20.136 -6.861 1.00 57.09 93 TYR A O 1
ATOM 751 N N . LYS A 1 94 ? 7.376 18.288 -7.943 1.00 46.22 94 LYS A N 1
ATOM 752 C CA . LYS A 1 94 ? 8.796 18.643 -7.978 1.00 46.22 94 LYS A CA 1
ATOM 753 C C . LYS A 1 94 ? 9.099 19.150 -9.381 1.00 46.22 94 LYS A C 1
ATOM 755 O O . LYS A 1 94 ? 9.153 18.374 -10.332 1.00 46.22 94 LYS A O 1
ATOM 760 N N . GLN A 1 95 ? 9.272 20.464 -9.518 1.00 39.91 95 GLN A N 1
ATOM 761 C CA . GLN A 1 95 ? 9.948 21.016 -10.690 1.00 39.91 95 GLN A CA 1
ATOM 762 C C . GLN A 1 95 ? 11.347 20.380 -10.782 1.00 39.91 95 GLN A C 1
ATOM 764 O O . GLN A 1 95 ? 12.069 20.376 -9.779 1.00 39.91 95 GLN A O 1
ATOM 769 N N . PRO A 1 96 ? 11.769 19.865 -11.948 1.00 36.72 96 PRO A N 1
ATOM 770 C CA . PRO A 1 96 ? 13.172 19.560 -12.169 1.00 36.72 96 PRO A CA 1
ATOM 771 C C . PRO A 1 96 ? 13.924 20.898 -12.240 1.00 36.72 96 PRO A C 1
ATOM 773 O O . PRO A 1 96 ? 13.845 21.587 -13.252 1.00 36.72 96 PRO A O 1
ATOM 776 N N . GLY A 1 97 ? 14.582 21.305 -11.147 1.00 39.75 97 GLY A N 1
ATOM 777 C CA . GLY A 1 97 ? 15.430 22.506 -11.148 1.00 39.75 97 GLY A CA 1
ATOM 778 C C . GLY A 1 97 ? 15.477 23.372 -9.887 1.00 39.75 97 GLY A C 1
ATOM 779 O O . GLY A 1 97 ? 15.970 24.488 -9.980 1.00 39.75 97 GLY A O 1
ATOM 780 N N . ALA A 1 98 ? 15.025 22.920 -8.713 1.00 40.56 98 ALA A N 1
ATOM 781 C CA . ALA A 1 98 ? 15.376 23.614 -7.467 1.00 40.56 98 ALA A CA 1
ATOM 782 C C . ALA A 1 98 ? 16.790 23.204 -7.010 1.00 40.56 98 ALA A C 1
ATOM 784 O O . ALA A 1 98 ? 16.961 22.523 -6.000 1.00 40.56 98 ALA A O 1
ATOM 785 N N . SER A 1 99 ? 17.791 23.577 -7.806 1.00 42.56 99 SER A N 1
ATOM 786 C CA . SER A 1 99 ? 19.150 23.773 -7.309 1.00 42.56 99 SER A CA 1
ATOM 787 C C . SER A 1 99 ? 19.160 25.104 -6.561 1.00 42.56 99 SER A C 1
ATOM 789 O O . SER A 1 99 ? 18.755 26.121 -7.124 1.00 42.56 99 SER A O 1
ATOM 791 N N . ALA A 1 100 ? 19.552 25.067 -5.288 1.00 38.91 100 ALA A N 1
ATOM 792 C CA . ALA A 1 100 ? 20.049 26.247 -4.589 1.00 38.91 100 ALA A CA 1
ATOM 793 C C . ALA A 1 100 ? 21.443 26.612 -5.115 1.00 38.91 100 ALA A C 1
ATOM 795 O O . ALA A 1 100 ? 22.146 25.679 -5.577 1.00 38.91 100 ALA A O 1
#

Secondary structure (DSSP, 8-state):
----EEHHHHHHTTT--HHHHHHHHHHTT-B-HHHHHTHHHHHHHHHHHHHHHHHHHHTT-----HHHHHHHHHHHTT-B-HHHHHHHHSEE---TT---

Radius of gyration: 13.61 Å; chains: 1; bounding box: 31×36×33 Å